Protein 1M1Q (pdb70)

Sequence (90 aa):
DQKLSDFHAAEESSGGGCESCHKDGTPSADDGAFEFAQCQSCHGKLSEMDAVVHKKPHDGNNLVCADCHAVHDDMMNNVVGGQKPTCESCHDDDGRTSSASVLKK

Nearest PDB structures (foldseek):
  1m1q-assembly1_A  TM=1.011E+00  e=1.622E-21  Shewanella oneidensis MR-1
  1m1p-assembly10_F  TM=9.908E-01  e=6.754E-19  Shewanella oneidensis
  1m1p-assembly2_B  TM=9.722E-01  e=3.609E-19  Shewanella oneidensis
  1m1p-assembly10_E  TM=9.825E-01  e=4.565E-19  Shewanella oneidensis
  1m1p-assembly13_C  TM=9.926E-01  e=6.548E-18  Shewanella oneidensis

Secondary structure (DSSP, 8-state):
--BHHHHHHTTT-GGGTSGGG---SSSHHHHHHHHHHH--GGGS-TTTGGGTTT--GGGT--TTTSBTTPPP-STTT-SS---HHHHHT-

Structure (mmCIF, N/CA/C/O backbone):
data_1M1Q
#
_entry.id   1M1Q
#
_cell.length_a   32.865
_cell.length_b   48.139
_cell.length_c   58.340
_cell.angle_alpha   90.00
_cell.angle_beta   90.00
_cell.angle_gamma   90.00
#
_symmetry.space_group_name_H-M   'P 21 21 21'
#
loop_
_entity.id
_entity.type
_entity.pdbx_description
1 polymer 'small tetraheme cytochrome c'
2 non-polymer 'SULFATE ION'
3 non-polymer 'HEME C'
4 water water
#
loop_
_atom_site.group_PDB
_atom_site.id
_atom_site.type_symbol
_atom_site.label_atom_id
_atom_site.label_alt_id
_atom_site.label_comp_id
_atom_site.label_asym_id
_atom_site.label_entity_id
_atom_site.label_seq_id
_atom_site.pdbx_PDB_ins_code
_atom_site.Cartn_x
_atom_site.Cartn_y
_atom_site.Cartn_z
_atom_site.occupancy
_atom_site.B_iso_or_equiv
_atom_site.auth_seq_id
_atom_site.auth_comp_id
_atom_site.auth_asym_id
_atom_site.auth_atom_id
_atom_site.pdbx_PDB_model_num
ATOM 1 N N . ASP A 1 2 ? -12.966 29.296 9.563 0.52 23.42 2 ASP A N 1
ATOM 2 C CA . ASP A 1 2 ? -12.051 28.160 9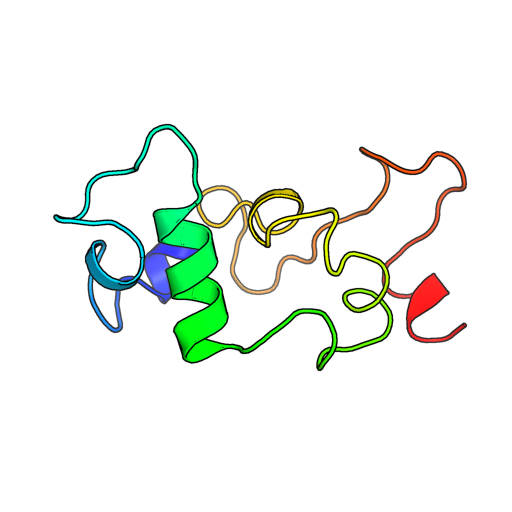.571 0.52 21.49 2 ASP A CA 1
ATOM 3 C C . ASP A 1 2 ? -11.442 27.520 8.302 0.52 18.25 2 ASP A C 1
ATOM 4 O O . ASP A 1 2 ? -12.163 27.570 7.323 0.52 19.64 2 ASP A O 1
ATOM 5 N N . GLN A 1 3 ? -10.255 27.014 8.312 1.00 18.64 3 GLN A N 1
ATOM 6 C CA . GLN A 1 3 ? -9.561 26.351 7.195 1.00 16.62 3 GLN A CA 1
ATOM 7 C C . GLN A 1 3 ? -8.886 25.135 7.682 1.00 16.48 3 GLN A C 1
ATOM 8 O O . GLN A 1 3 ? -8.160 25.175 8.733 1.00 16.74 3 GLN A O 1
ATOM 14 N N . LYS A 1 4 ? -9.039 24.010 6.913 1.00 12.80 4 LYS A N 1
ATOM 15 C CA . LYS A 1 4 ? -8.310 22.875 7.401 1.00 11.63 4 LYS A CA 1
ATOM 16 C C . LYS A 1 4 ? -6.802 23.088 7.142 1.00 10.13 4 LYS A C 1
ATOM 17 O O . LYS A 1 4 ? -6.356 23.745 6.165 1.00 10.77 4 LYS A O 1
ATOM 23 N N . LEU A 1 5 ? -6.003 22.456 7.954 1.00 10.33 5 LEU A N 1
ATOM 24 C CA A LEU A 1 5 ? -4.567 22.551 7.794 0.65 7.70 5 LEU A CA 1
ATOM 25 C C A LEU A 1 5 ? -4.105 22.036 6.461 0.65 6.59 5 LEU A C 1
ATOM 26 O O A LEU A 1 5 ? -3.164 22.605 5.868 0.65 6.46 5 LEU A O 1
ATOM 35 N N A SER A 1 6 ? -4.740 21.008 5.952 1.00 9.22 6 SER A N 1
ATOM 36 C CA . SER A 1 6 ? -4.392 20.463 4.595 1.00 8.90 6 SER A CA 1
ATOM 37 C C . SER A 1 6 ? -4.608 21.526 3.526 1.00 8.87 6 SER A C 1
ATOM 38 O O . SER A 1 6 ? -3.790 21.752 2.614 1.00 9.67 6 SER A O 1
ATOM 43 N N . ASP A 1 7 ? -5.733 22.247 3.605 1.00 9.50 7 ASP A N 1
ATOM 44 C CA . ASP A 1 7 ? -6.083 23.275 2.628 1.00 10.08 7 ASP A CA 1
ATOM 45 C C . ASP A 1 7 ? -5.124 24.439 2.717 1.00 10.14 7 ASP A C 1
ATOM 46 O O . ASP A 1 7 ? -4.740 24.972 1.653 1.00 10.69 7 ASP A O 1
ATOM 51 N N . PHE A 1 8 ? -4.720 24.849 3.913 1.00 9.55 8 PHE A N 1
ATOM 52 C CA . PHE A 1 8 ? -3.769 25.896 4.114 1.00 9.76 8 PHE A CA 1
ATOM 53 C C . PHE A 1 8 ? -2.467 25.566 3.383 1.00 9.17 8 PHE A C 1
ATOM 54 O O . PHE A 1 8 ? -1.903 26.389 2.621 1.00 10.09 8 PHE A O 1
ATOM 69 N N . HIS A 1 9 ? -1.955 24.358 3.575 1.00 8.90 9 HIS A N 1
ATOM 70 C CA . HIS A 1 9 ? -0.734 23.945 2.903 1.00 8.80 9 HIS A CA 1
ATOM 71 C C . HIS A 1 9 ? -0.895 23.856 1.372 1.00 9.70 9 HIS A C 1
ATOM 72 O O . HIS A 1 9 ? -0.023 24.228 0.638 1.00 10.84 9 HIS A O 1
ATOM 79 N N . ALA A 1 10 ? -2.049 23.331 0.954 1.00 9.68 10 ALA A N 1
ATOM 80 C CA A ALA A 1 10 ? -2.244 23.225 -0.491 0.63 10.73 10 ALA A CA 1
ATOM 81 C CA B ALA A 1 10 ? -2.357 23.020 -0.450 0.37 11.14 10 ALA A CA 1
ATOM 82 C C A ALA A 1 10 ? -2.243 24.564 -1.196 0.63 10.13 10 ALA A C 1
ATOM 83 C C B ALA A 1 10 ? -2.762 24.218 -1.288 0.37 10.03 10 ALA A C 1
ATOM 84 O O A ALA A 1 10 ? -1.954 24.574 -2.404 0.63 11.11 10 ALA A O 1
ATOM 85 O O B ALA A 1 10 ? -2.552 24.260 -2.517 0.37 10.25 10 ALA A O 1
ATOM 88 N N A GLU A 1 11 ? -2.571 25.642 -0.528 0.63 10.57 11 GLU A N 1
ATOM 89 N N B GLU A 1 11 ? -3.355 25.214 -0.655 0.37 9.28 11 GLU A N 1
ATOM 90 C CA A GLU A 1 11 ? -2.462 26.950 -1.206 0.63 11.72 11 GLU A CA 1
ATOM 91 C CA B GLU A 1 11 ? -3.568 26.445 -1.341 0.37 10.79 11 GLU A CA 1
ATOM 92 C C A GLU A 1 11 ? -0.983 27.284 -1.595 0.63 12.54 11 GLU A C 1
ATOM 93 C C B GLU A 1 11 ? -2.236 27.004 -1.944 0.37 11.40 11 GLU A C 1
ATOM 94 O O A GLU A 1 11 ? -0.794 28.113 -2.459 0.63 17.93 11 GLU A O 1
ATOM 95 O O B GLU A 1 11 ? -2.266 27.566 -3.049 0.37 14.47 11 GLU A O 1
ATOM 100 N N A SER A 1 12 ? -0.037 26.694 -0.893 0.63 11.53 12 SER A N 1
ATOM 101 N N B SER A 1 12 ? -1.099 26.780 -1.246 0.37 11.53 12 SER A N 1
ATOM 102 C CA A SER A 1 12 ? 1.361 26.966 -1.088 0.63 12.69 12 SER A CA 1
ATOM 103 C CA B SER A 1 12 ? 0.195 27.276 -1.665 0.37 11.48 12 SER A CA 1
ATOM 104 C C A SER A 1 12 ? 2.062 25.695 -1.500 0.63 12.55 12 SER A C 1
ATOM 105 C C B SER A 1 12 ? 0.985 26.309 -2.499 0.37 11.20 12 SER A C 1
ATOM 106 O O A SER A 1 12 ? 2.891 25.153 -0.707 0.63 16.39 12 SER A O 1
ATOM 107 O O B SER A 1 12 ? 1.667 26.740 -3.381 0.37 15.95 12 SER A O 1
ATOM 112 N N A GLY A 1 13 ? 1.802 25.212 -2.701 0.63 11.59 13 GLY A N 1
ATOM 113 N N B GLY A 1 13 ? 0.982 25.028 -2.273 0.37 10.91 13 GLY A N 1
ATOM 114 C CA A GLY A 1 13 ? 2.401 23.973 -3.194 0.63 14.50 13 GLY A CA 1
ATOM 115 C CA B GLY A 1 13 ? 1.928 24.230 -2.999 0.37 13.38 13 GLY A CA 1
ATOM 116 C C A GLY A 1 13 ? 1.359 22.921 -3.649 0.63 12.60 13 GLY A C 1
ATOM 117 C C B GLY A 1 13 ? 1.331 22.994 -3.631 0.37 12.85 13 GLY A C 1
ATOM 118 O O A GLY A 1 13 ? 1.797 21.883 -4.190 0.63 12.29 13 GLY A O 1
ATOM 119 O O B GLY A 1 13 ? 2.040 22.152 -4.152 0.37 12.45 13 GLY A O 1
ATOM 120 N N . GLY A 1 14 ? 0.022 23.058 -3.537 1.00 13.00 14 GLY A N 1
ATOM 121 C CA . GLY A 1 14 ? -0.877 22.059 -4.058 1.00 11.73 14 GLY A CA 1
ATOM 122 C C . GLY A 1 14 ? -0.965 20.854 -3.113 1.00 10.73 14 GLY A C 1
ATOM 123 O O . GLY A 1 14 ? -0.272 20.703 -2.137 1.00 10.03 14 GLY A O 1
ATOM 124 N N . CYS A 1 15 ? -1.847 19.917 -3.544 1.00 9.69 15 CYS A N 1
ATOM 125 C CA . CYS A 1 15 ? -1.894 18.652 -2.853 1.00 9.17 15 CYS A CA 1
ATOM 126 C C . CYS A 1 15 ? -0.554 17.929 -2.898 1.00 9.13 15 CYS A C 1
ATOM 127 O O . CYS A 1 15 ? -0.220 17.155 -2.009 1.00 9.16 15 CYS A O 1
ATOM 130 N N . GLU A 1 16 ? 0.200 18.185 -3.992 1.00 9.34 16 GLU A N 1
ATOM 131 C CA . GLU A 1 16 ? 1.526 17.579 -4.180 1.00 10.47 16 GLU A CA 1
ATOM 132 C C . GLU A 1 16 ? 2.573 18.132 -3.207 1.00 9.77 16 GLU A C 1
ATOM 133 O O . GLU A 1 16 ? 3.663 17.565 -3.174 1.00 11.44 16 GLU A O 1
ATOM 139 N N . SER A 1 17 ? 2.258 19.123 -2.415 1.00 9.40 17 SER A N 1
ATOM 140 C CA . SER A 1 17 ? 3.191 19.516 -1.375 1.00 9.75 17 SER A CA 1
ATOM 141 C C . SER A 1 17 ? 3.456 18.363 -0.394 1.00 8.76 17 SER A C 1
ATOM 142 O O . SER A 1 17 ? 4.530 18.272 0.172 1.00 9.03 17 SER A O 1
ATOM 147 N N . CYS A 1 18 ? 2.414 17.549 -0.159 1.00 7.99 18 CYS A N 1
ATOM 148 C CA . CYS A 1 18 ? 2.522 16.426 0.743 1.00 7.75 18 CYS A CA 1
ATOM 149 C C . CYS A 1 18 ? 2.365 15.062 0.127 1.00 7.71 18 CYS A C 1
ATOM 150 O O . CYS A 1 18 ? 2.827 14.094 0.680 1.00 8.56 18 CYS A O 1
ATOM 153 N N . HIS A 1 19 ? 1.615 14.965 -1.008 1.00 8.02 19 HIS A N 1
ATOM 154 C CA . HIS A 1 19 ? 1.262 13.694 -1.591 1.00 8.29 19 HIS A CA 1
ATOM 155 C C . HIS A 1 19 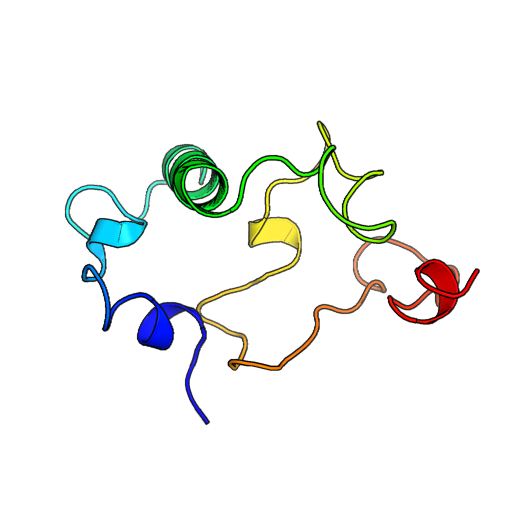? 1.830 13.527 -3.003 1.00 9.34 19 HIS A C 1
ATOM 156 O O . HIS A 1 19 ? 1.694 14.468 -3.839 1.00 10.54 19 HIS A O 1
ATOM 163 N N . LYS A 1 20 ? 2.443 12.360 -3.275 1.00 9.16 20 LYS A N 1
ATOM 164 C CA . LYS A 1 20 ? 2.932 12.084 -4.624 1.00 10.51 20 LYS A CA 1
ATOM 165 C C . LYS A 1 20 ? 1.775 12.167 -5.607 1.00 10.16 20 LYS A C 1
ATOM 166 O O . LYS A 1 20 ? 0.780 11.509 -5.450 1.00 10.58 20 LYS A O 1
ATOM 177 N N . ASP A 1 21 ? 1.924 12.995 -6.661 1.00 13.10 21 ASP A N 1
ATOM 178 C CA . ASP A 1 21 ? 0.819 13.140 -7.659 1.00 14.05 21 ASP A CA 1
ATOM 179 C C . ASP A 1 21 ? -0.421 13.602 -7.021 1.00 13.20 21 ASP A C 1
ATOM 180 O O . ASP A 1 21 ? -1.532 13.330 -7.604 1.00 16.42 21 ASP A O 1
ATOM 185 N N . GLY A 1 22 ? -0.380 14.241 -5.863 1.00 11.19 22 GLY A N 1
ATOM 186 C CA . GLY A 1 22 ? -1.597 14.672 -5.161 1.00 10.20 22 GLY A CA 1
ATOM 187 C C . GLY A 1 22 ? -2.442 13.580 -4.618 1.00 9.39 22 GLY A C 1
ATOM 188 O O . GLY A 1 22 ? -3.577 13.823 -4.231 1.00 11.87 22 GLY A O 1
ATOM 189 N N . THR A 1 23 ? -1.943 12.351 -4.534 1.00 9.29 23 THR A N 1
ATOM 190 C CA . THR A 1 23 ? -2.665 11.200 -4.179 1.00 9.64 23 THR A CA 1
ATOM 191 C C . THR A 1 23 ? -2.069 10.560 -2.922 1.00 9.67 23 THR A C 1
ATOM 192 O O . THR A 1 23 ? -0.837 10.387 -2.867 1.00 10.06 23 THR A O 1
ATOM 196 N N . PRO A 1 24 ? -2.878 10.186 -1.914 1.00 8.79 24 PRO A N 1
ATOM 197 C CA . PRO A 1 24 ? -2.291 9.657 -0.688 1.00 9.00 24 PRO A CA 1
ATOM 198 C C . PRO A 1 24 ? -1.666 8.343 -0.877 1.00 8.78 24 PRO A C 1
ATOM 199 O O . PRO A 1 24 ? -2.158 7.476 -1.604 1.00 10.39 24 PRO A O 1
ATOM 203 N N . SER A 1 25 ? -0.563 8.072 -0.126 1.00 9.11 25 SER A N 1
ATOM 204 C CA . SER A 1 25 ? 0.028 6.813 -0.008 1.00 9.44 25 SER A CA 1
ATOM 205 C C . SER A 1 25 ? -0.774 5.948 0.974 1.00 9.83 25 SER A C 1
ATOM 206 O O . SER A 1 25 ? -1.544 6.450 1.769 1.00 12.56 25 SER A O 1
ATOM 209 N N . ALA 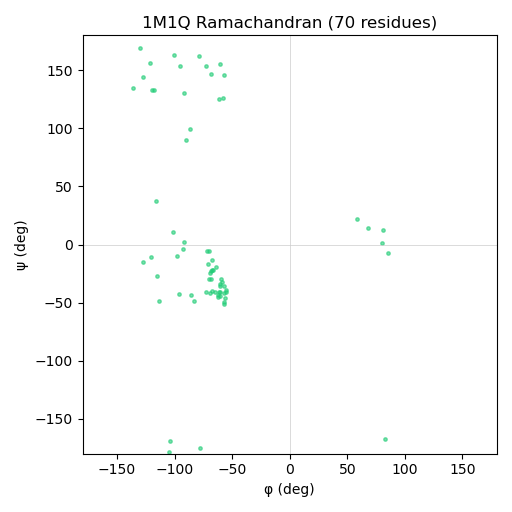A 1 26 ? -0.555 4.633 0.915 1.00 10.76 26 ALA A N 1
ATOM 210 C CA . ALA A 1 26 ? -1.127 3.749 1.853 1.00 12.34 26 ALA A CA 1
ATOM 211 C C . ALA A 1 26 ? -0.508 3.825 3.214 1.00 12.28 26 ALA A C 1
ATOM 212 O O . ALA A 1 26 ? -1.222 3.739 4.188 1.00 19.27 26 ALA A O 1
ATOM 214 N N . ASP A 1 27 ? 0.799 3.947 3.278 1.00 12.35 27 ASP A N 1
ATOM 215 C CA A ASP A 1 27 ? 1.720 3.769 4.433 0.54 11.57 27 ASP A CA 1
ATOM 216 C CA B ASP A 1 27 ? 1.148 3.890 4.705 0.46 11.89 27 ASP A CA 1
ATOM 217 C C . ASP A 1 27 ? 1.746 5.116 5.248 1.00 10.97 27 ASP A C 1
ATOM 218 O O . ASP A 1 27 ? 2.087 5.074 6.461 1.00 12.93 27 ASP A O 1
ATOM 227 N N . GLY A 1 28 ? 1.665 6.267 4.630 1.00 10.33 28 GLY A N 1
ATOM 228 C CA . GLY A 1 28 ? 1.924 7.546 5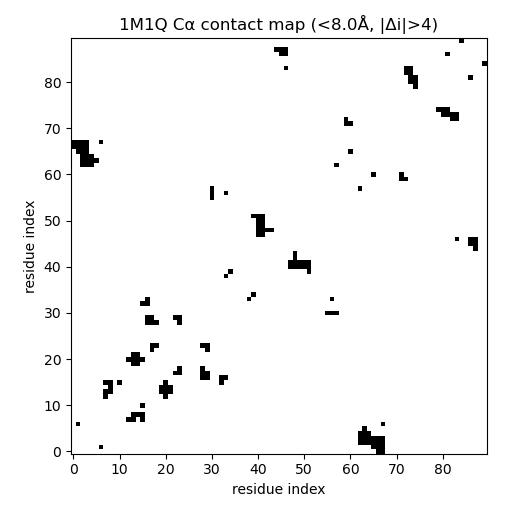.207 1.00 9.14 28 GLY A CA 1
ATOM 229 C C . GLY A 1 28 ? 3.404 7.919 5.316 1.00 7.99 28 GLY A C 1
ATOM 230 O O . GLY A 1 28 ? 3.717 9.034 5.797 1.00 8.48 28 GLY A O 1
ATOM 231 N N . ALA A 1 29 ? 4.311 7.078 4.870 1.00 8.73 29 ALA A N 1
ATOM 232 C CA . ALA A 1 29 ? 5.747 7.393 4.988 1.00 8.60 29 ALA A CA 1
ATOM 233 C C . ALA A 1 29 ? 6.148 8.520 4.101 1.00 7.93 29 ALA A C 1
ATOM 234 O O . ALA A 1 29 ? 6.919 9.415 4.487 1.00 8.24 29 ALA A O 1
ATOM 236 N N . PHE A 1 30 ? 5.636 8.551 2.855 1.00 8.11 30 PHE A N 1
ATOM 237 C CA . PHE A 1 30 ? 5.955 9.617 1.921 1.00 7.52 30 PHE A CA 1
ATOM 238 C C . PHE A 1 30 ? 5.574 10.961 2.565 1.00 7.61 30 PHE A C 1
ATOM 239 O O . PHE A 1 30 ? 6.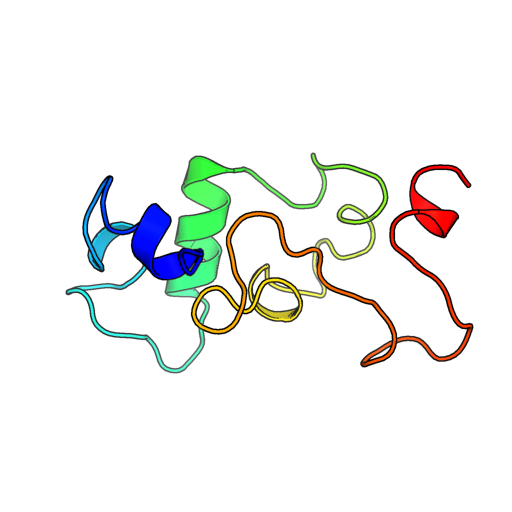333 11.943 2.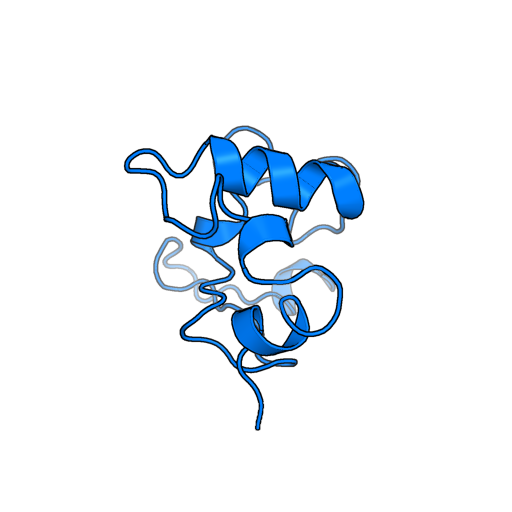544 1.00 7.39 30 PHE A O 1
ATOM 247 N N . GLU A 1 31 ? 4.343 11.035 3.061 1.00 7.40 31 GLU A N 1
ATOM 248 C CA . GLU A 1 31 ? 3.811 12.257 3.645 1.00 7.28 31 GLU A CA 1
ATOM 249 C C . GLU A 1 31 ? 4.629 12.666 4.868 1.00 6.97 31 GLU A C 1
ATOM 250 O O . GLU A 1 31 ? 4.930 13.868 5.001 1.00 7.36 31 GLU A O 1
ATOM 256 N N . PHE A 1 32 ? 4.994 11.726 5.751 1.00 7.05 32 PHE A N 1
ATOM 257 C CA . PHE A 1 32 ? 5.842 12.092 6.895 1.00 6.70 32 PHE A CA 1
ATOM 258 C C . PHE A 1 32 ? 7.144 12.718 6.462 1.00 6.83 32 PHE A C 1
ATOM 259 O O . PHE A 1 32 ? 7.628 13.695 7.064 1.00 7.25 32 PHE A O 1
ATOM 267 N N . ALA A 1 33 ? 7.756 12.142 5.413 1.00 6.94 33 ALA A N 1
ATOM 268 C CA . ALA A 1 33 ? 8.982 12.695 4.872 1.00 7.42 33 ALA A CA 1
ATOM 269 C C . ALA A 1 33 ? 8.754 14.102 4.373 1.00 6.86 33 ALA A C 1
ATOM 270 O O . ALA A 1 33 ? 9.602 14.986 4.552 1.00 7.64 33 ALA A O 1
ATOM 272 N N . GLN A 1 34 ? 7.626 14.377 3.702 1.00 7.33 34 GLN A N 1
ATOM 273 C CA . GLN A 1 34 ? 7.336 15.708 3.274 1.00 7.19 34 GLN A CA 1
ATOM 274 C C . GLN A 1 34 ? 7.188 16.672 4.482 1.00 6.85 34 GLN A C 1
ATOM 275 O O . GLN A 1 34 ? 7.729 17.770 4.452 1.00 7.45 34 GLN A O 1
ATOM 281 N N . CYS A 1 35 ? 6.454 16.284 5.537 1.00 6.79 35 CYS A N 1
ATOM 282 C CA . CYS A 1 35 ? 6.331 17.196 6.646 1.00 6.87 35 CYS A CA 1
ATOM 283 C C . CYS A 1 35 ? 7.740 17.589 7.172 1.00 6.98 35 CYS A C 1
ATOM 284 O O . CYS A 1 35 ? 7.982 18.744 7.483 1.00 7.54 35 CYS A O 1
ATOM 287 N N . GLN A 1 36 ? 8.598 16.583 7.326 1.00 7.26 36 GLN A N 1
ATOM 288 C CA . GLN A 1 36 ? 9.913 16.822 7.891 1.00 7.86 36 GLN A CA 1
ATOM 289 C C . GLN A 1 36 ? 10.799 17.646 6.955 1.00 7.96 36 GLN A C 1
ATOM 290 O O . GLN A 1 36 ? 11.669 18.393 7.378 1.00 8.47 36 GLN A O 1
ATOM 296 N N . SER A 1 37 ? 10.572 17.504 5.632 1.00 7.89 37 SER A N 1
ATOM 297 C CA . SER A 1 37 ? 11.386 18.247 4.687 1.00 8.33 37 SER A CA 1
ATOM 298 C C . SER A 1 37 ? 11.304 19.706 4.882 1.00 8.62 37 SER A C 1
ATOM 299 O O . SER A 1 37 ? 12.291 20.437 4.657 1.00 11.17 37 SER A O 1
ATOM 304 N N . CYS A 1 38 ? 10.147 20.222 5.330 1.00 8.09 38 CYS A N 1
ATOM 305 C CA . CYS A 1 38 ? 9.951 21.643 5.609 1.00 7.93 38 CYS A CA 1
ATOM 306 C C . CYS A 1 38 ? 10.150 21.973 7.079 1.00 8.42 38 CYS A C 1
ATOM 307 O O . CYS A 1 38 ? 10.705 23.007 7.406 1.00 13.00 38 CYS A O 1
ATOM 310 N N . HIS A 1 39 ? 9.628 21.153 7.987 1.00 7.58 39 HIS A N 1
ATOM 311 C CA . HIS A 1 39 ? 9.569 21.512 9.395 1.00 8.32 39 HIS A CA 1
ATOM 312 C C . HIS A 1 39 ? 10.723 20.913 10.217 1.00 8.81 39 HIS A C 1
ATOM 313 O O . HIS A 1 39 ? 10.834 21.355 11.411 1.00 10.87 39 HIS A O 1
ATOM 320 N N . GLY A 1 40 ? 11.493 20.038 9.709 1.00 9.24 40 GLY A N 1
ATOM 321 C CA . GLY A 1 40 ? 12.504 19.351 10.456 1.00 10.58 40 GLY A CA 1
ATOM 322 C C . GLY A 1 40 ? 11.993 18.159 11.250 1.00 9.41 40 GLY A C 1
ATOM 323 O O . GLY A 1 40 ? 10.863 17.702 11.065 1.00 9.51 40 GLY A O 1
ATOM 324 N N . LYS A 1 41 ? 12.844 17.670 12.154 1.00 10.06 41 LYS A N 1
ATOM 325 C CA . LYS A 1 41 ? 12.637 16.461 12.903 1.00 11.37 41 LYS A CA 1
ATOM 326 C C . LYS A 1 41 ? 12.039 16.726 14.232 1.00 9.18 41 LYS A C 1
ATOM 327 O O . LYS A 1 41 ? 12.276 17.760 14.882 1.00 10.43 41 LYS A O 1
ATOM 330 N N . LEU A 1 42 ? 11.339 15.741 14.755 1.00 9.06 42 LEU A N 1
ATOM 331 C CA . LEU A 1 42 ? 10.728 15.795 16.121 1.00 9.98 42 LEU A CA 1
ATOM 332 C C . LEU A 1 42 ? 11.775 16.105 17.165 1.00 9.97 42 LEU A C 1
ATOM 333 O O . LEU A 1 42 ? 11.484 16.827 18.131 1.00 10.63 42 LEU A O 1
ATOM 338 N N . SER A 1 43 ? 12.957 15.568 17.052 1.00 10.29 43 SER A N 1
ATOM 339 C CA . SER A 1 43 ? 13.990 15.719 18.036 1.00 11.67 43 SER A CA 1
ATOM 340 C C . SER A 1 43 ? 14.465 17.188 18.180 1.00 12.66 43 SER A C 1
ATOM 341 O O . SER A 1 43 ? 15.086 17.535 19.159 1.00 14.67 43 SER A O 1
ATOM 344 N N . GLU A 1 44 ? 14.197 18.013 17.175 1.00 11.27 44 GLU A N 1
ATOM 345 C CA . GLU A 1 44 ? 14.572 19.407 17.171 1.00 12.97 44 GLU A CA 1
ATOM 346 C C . GLU A 1 44 ? 13.402 20.314 17.504 1.00 10.82 44 GLU A C 1
ATOM 347 O O . GLU A 1 44 ? 13.531 21.559 17.427 1.00 14.22 44 GLU A O 1
ATOM 350 N N . MET A 1 45 ? 12.306 19.740 17.955 1.00 10.46 45 MET A N 1
ATOM 351 C CA . MET A 1 45 ? 11.097 20.505 18.316 1.00 9.34 45 MET A CA 1
ATOM 352 C C . MET A 1 45 ? 10.922 20.635 19.794 1.00 9.83 45 MET A C 1
ATOM 353 O O . MET A 1 45 ? 11.860 20.282 20.567 1.00 11.18 45 MET A O 1
ATOM 358 N N . ASP A 1 46 ? 9.776 21.108 20.258 1.00 9.99 46 ASP A N 1
ATOM 359 C CA . ASP A 1 46 ? 9.563 21.372 21.695 1.00 9.66 46 ASP A CA 1
ATOM 360 C C . ASP A 1 46 ? 9.292 20.125 22.473 1.00 9.18 46 ASP A C 1
ATOM 361 O O . ASP A 1 46 ? 9.314 19.007 21.961 1.00 9.52 46 ASP A O 1
ATOM 366 N N . ALA A 1 47 ? 8.985 20.313 23.756 1.00 9.09 47 ALA A N 1
ATOM 367 C CA . ALA A 1 47 ? 8.863 19.167 24.681 1.00 9.25 47 ALA A CA 1
ATOM 368 C C . ALA A 1 47 ? 7.648 18.276 24.377 1.00 8.77 47 ALA A C 1
ATOM 369 O O . ALA A 1 47 ? 7.598 17.116 24.807 1.00 9.25 47 ALA A O 1
ATOM 371 N N . VAL A 1 48 ? 6.630 18.794 23.716 1.00 8.49 48 VAL A N 1
ATOM 372 C CA A VAL A 1 48 ? 5.496 17.945 23.252 0.79 8.09 48 VAL A CA 1
ATOM 373 C CA B VAL A 1 48 ? 5.521 17.942 23.268 0.21 8.26 48 VAL A CA 1
ATOM 374 C C . VAL A 1 48 ? 5.997 16.980 22.184 1.00 7.98 48 VAL A C 1
ATOM 375 O O . VAL A 1 48 ? 5.542 15.842 22.080 1.00 8.68 48 VAL A O 1
ATOM 382 N N . HIS A 1 49 ? 6.879 17.480 21.305 1.00 7.72 49 HIS A N 1
ATOM 383 C CA . HIS A 1 49 ? 7.316 16.744 20.131 1.00 7.77 49 HIS A CA 1
ATOM 384 C C . HIS A 1 49 ? 8.423 15.775 20.384 1.00 8.56 49 HIS A C 1
ATOM 385 O O . HIS A 1 49 ? 8.376 14.619 19.962 1.00 8.82 49 HIS A O 1
ATOM 392 N N . LYS A 1 50 ? 9.467 16.235 21.077 1.00 9.34 50 LYS A N 1
ATOM 393 C CA A LYS A 1 50 ? 10.690 15.473 21.276 0.64 10.15 50 LYS A CA 1
ATOM 394 C CA B LYS A 1 50 ? 10.672 15.487 21.315 0.36 9.97 50 LYS A CA 1
ATOM 395 C C . LYS A 1 50 ? 10.493 14.028 21.692 1.00 9.47 50 LYS A C 1
ATOM 396 O O . LYS A 1 50 ? 11.152 13.149 21.130 1.00 10.58 50 LYS A O 1
ATOM 407 N N . PRO A 1 51 ? 9.680 13.690 22.710 1.00 9.34 51 PRO A N 1
ATOM 408 C CA . PRO A 1 51 ? 9.666 12.270 23.169 1.00 9.57 51 PRO A CA 1
ATOM 409 C C . PRO A 1 51 ? 8.992 11.325 22.206 1.00 9.96 51 PRO A C 1
ATOM 410 O O . PRO A 1 51 ? 9.020 10.130 22.392 1.00 11.55 51 PRO A O 1
ATOM 414 N N . HIS A 1 52 ? 8.387 11.881 21.119 1.00 8.58 52 HIS A N 1
ATOM 415 C CA . HIS A 1 52 ? 7.768 11.148 20.104 1.00 9.21 52 HIS A CA 1
ATOM 416 C C . HIS A 1 52 ? 8.704 10.815 18.912 1.00 8.84 52 HIS A C 1
ATOM 417 O O . HIS A 1 52 ? 8.322 10.047 18.014 1.00 10.01 52 HIS A O 1
ATOM 424 N N . ASP A 1 53 ? 9.911 11.314 18.970 1.00 9.70 53 ASP A N 1
ATOM 425 C CA . ASP A 1 53 ? 10.898 11.058 17.934 1.00 10.28 53 ASP A CA 1
ATOM 426 C C . ASP A 1 53 ? 11.156 9.589 17.886 1.00 11.78 53 ASP A C 1
ATOM 427 O O . ASP A 1 53 ? 11.466 8.958 18.890 1.00 14.17 53 ASP A O 1
ATOM 436 N N . GLY A 1 54 ? 10.997 8.979 16.700 1.00 12.79 54 GLY A N 1
ATOM 437 C CA . GLY A 1 54 ? 11.200 7.569 16.525 1.00 14.59 54 GLY A CA 1
ATOM 438 C C . GLY A 1 54 ? 10.003 6.706 16.846 1.00 14.91 54 GLY A C 1
ATOM 439 O O . GLY A 1 54 ? 10.128 5.467 16.674 1.00 20.46 54 GLY A O 1
ATOM 440 N N . ASN A 1 55 ? 8.933 7.194 17.386 1.00 11.47 55 ASN A N 1
ATOM 441 C CA A ASN A 1 55 ? 7.784 6.401 17.678 0.76 11.19 55 ASN A CA 1
ATOM 442 C CA B ASN A 1 55 ? 7.755 6.449 17.739 0.23 11.09 55 ASN A CA 1
ATOM 443 C C . ASN A 1 55 ? 6.501 6.909 16.979 1.00 11.99 55 ASN A C 1
ATOM 444 O O . ASN A 1 55 ? 5.650 6.099 16.778 1.00 18.30 55 ASN A O 1
ATOM 453 N N . LEU A 1 56 ? 6.365 8.161 16.679 1.00 9.38 56 LEU A N 1
ATOM 454 C CA . LEU A 1 56 ? 5.198 8.666 15.970 1.00 7.97 56 LEU A CA 1
ATOM 455 C C . LEU A 1 56 ? 5.624 9.347 14.679 1.00 8.00 56 LEU A C 1
ATOM 456 O O . LEU A 1 56 ? 6.738 9.891 14.556 1.00 9.55 56 LEU A O 1
ATOM 461 N N . VAL A 1 57 ? 4.717 9.428 13.718 1.00 7.54 57 VAL A N 1
ATOM 462 C CA . VAL A 1 57 ? 4.798 10.324 12.638 1.00 7.57 57 VAL A CA 1
ATOM 463 C C . VAL A 1 57 ? 3.897 11.529 12.911 1.00 7.33 57 VAL A C 1
ATOM 464 O O . VAL A 1 57 ? 3.036 11.508 13.790 1.00 7.41 57 VAL A O 1
ATOM 468 N N . CYS A 1 58 ? 4.102 12.625 12.184 1.00 7.09 58 CYS A N 1
ATOM 469 C CA . CYS A 1 58 ? 3.353 13.850 12.492 1.00 7.07 58 CYS A CA 1
ATOM 470 C C . CYS A 1 58 ? 1.863 13.615 12.469 1.00 7.22 58 CYS A C 1
ATOM 471 O O . CYS A 1 58 ? 1.117 14.156 13.326 1.00 7.73 58 CYS A O 1
ATOM 474 N N . ALA A 1 59 ? 1.390 12.843 11.508 1.00 7.50 59 ALA A N 1
ATOM 475 C CA . ALA A 1 59 ? -0.010 12.619 11.290 1.00 8.20 59 ALA A CA 1
ATOM 476 C C . ALA A 1 59 ? -0.664 11.835 12.421 1.00 8.15 59 ALA A C 1
ATOM 477 O O . ALA A 1 59 ? -1.907 11.778 12.505 1.00 9.34 59 ALA A O 1
ATOM 479 N N . ASP A 1 60 ? 0.127 11.220 13.325 1.00 7.70 60 ASP A N 1
ATOM 480 C CA . ASP A 1 60 ? -0.476 10.529 14.465 1.00 8.03 60 ASP A CA 1
ATOM 481 C C . ASP A 1 60 ? -1.132 11.490 15.431 1.00 8.34 60 ASP A C 1
ATOM 482 O O . ASP A 1 60 ? -1.984 11.085 16.220 1.00 9.87 60 ASP A O 1
ATOM 487 N N . CYS A 1 61 ? -0.724 12.754 15.400 1.00 7.68 61 CYS A N 1
ATOM 488 C CA . CYS A 1 61 ? -1.334 13.833 16.179 1.00 7.38 61 CYS A CA 1
ATOM 489 C C . CYS A 1 61 ? -2.022 14.868 15.307 1.00 7.82 61 CYS A C 1
ATOM 490 O O . CYS A 1 61 ? -3.164 15.268 15.610 1.00 8.40 61 CYS A O 1
ATOM 493 N N . HIS A 1 62 ? -1.350 15.360 14.265 1.00 7.74 62 HIS A N 1
ATOM 494 C CA . HIS A 1 62 ? -1.898 16.382 13.383 1.00 7.56 62 HIS A CA 1
ATOM 495 C C . HIS A 1 62 ? -2.694 15.672 12.297 1.00 8.52 62 HIS A C 1
ATOM 496 O O . HIS A 1 62 ? -2.123 15.173 11.338 1.00 10.72 62 HIS A O 1
ATOM 503 N N . ALA A 1 63 ? -4.022 15.632 12.466 1.00 9.51 63 ALA A N 1
ATOM 504 C CA . ALA A 1 63 ? -4.922 15.079 11.426 1.00 11.02 63 ALA A CA 1
ATOM 505 C C . ALA A 1 63 ? -5.264 16.260 10.551 1.00 9.85 63 ALA A C 1
ATOM 506 O O . ALA A 1 63 ? -6.163 17.039 10.770 1.00 10.74 63 ALA A O 1
ATOM 508 N N . VAL A 1 64 ? -4.378 16.456 9.485 1.00 10.21 64 VAL A N 1
ATOM 509 C CA . VAL A 1 64 ? -4.374 17.736 8.788 1.00 9.11 64 VAL A CA 1
ATOM 510 C C . VAL A 1 64 ? -5.609 17.972 7.992 1.00 9.77 64 VAL A C 1
ATOM 511 O O . VAL A 1 64 ? -5.931 19.147 7.760 1.00 10.81 64 VAL A O 1
ATOM 515 N N . HIS A 1 65 ? -6.325 16.917 7.570 1.00 10.06 65 HIS A N 1
ATOM 516 C CA . HIS A 1 65 ? -7.579 17.158 6.865 1.00 10.71 65 HIS A CA 1
ATOM 517 C C . HIS A 1 65 ? -8.761 17.456 7.754 1.00 12.75 65 HIS A C 1
ATOM 518 O O . HIS A 1 65 ? -9.766 17.969 7.312 1.00 14.43 65 HIS A O 1
ATOM 525 N N A ASP A 1 66 ? -8.676 16.865 9.032 0.82 11.34 66 ASP A N 1
ATOM 526 N N B ASP A 1 66 ? -8.517 17.785 9.054 0.18 9.92 66 ASP A N 1
ATOM 527 C CA A ASP A 1 66 ? -9.740 16.950 10.011 0.82 11.91 66 ASP A CA 1
ATOM 528 C CA B ASP A 1 66 ? -9.610 18.218 9.910 0.18 10.20 66 ASP A CA 1
ATOM 529 C C A ASP A 1 66 ? -9.624 18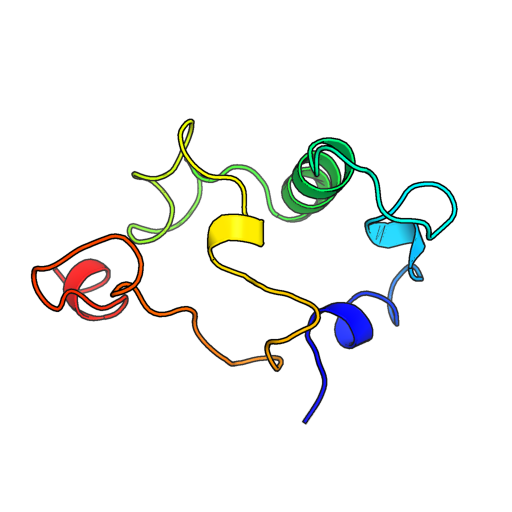.172 10.850 0.82 11.35 66 ASP A C 1
ATOM 530 C C B ASP A 1 66 ? -9.310 19.370 10.874 0.18 9.22 66 ASP A C 1
ATOM 531 O O A ASP A 1 66 ? -10.641 18.707 11.416 0.82 15.77 66 ASP A O 1
ATOM 532 O O B ASP A 1 66 ? -10.198 19.904 11.506 0.18 8.77 66 ASP A O 1
ATOM 537 N N A MET A 1 67 ? -8.412 18.684 11.087 0.82 8.94 67 MET A N 1
ATOM 538 N N B MET A 1 67 ? -8.074 19.816 11.003 0.18 7.75 67 MET A N 1
ATOM 539 C CA A MET A 1 67 ? -8.162 19.738 12.047 0.82 9.33 67 MET A CA 1
ATOM 540 C CA B MET A 1 67 ? -7.717 20.713 12.133 0.18 8.99 67 MET A CA 1
ATOM 541 C C A MET A 1 67 ? -7.992 21.073 11.409 0.82 9.56 67 MET A C 1
ATOM 542 C C B MET A 1 67 ? -7.283 21.996 11.418 0.18 10.13 67 MET A C 1
ATOM 543 O O A MET A 1 67 ? -7.365 21.228 10.315 0.82 11.22 67 MET A O 1
ATOM 544 O O B MET A 1 67 ? -6.660 22.172 10.368 0.18 10.47 67 MET A O 1
ATOM 552 N N A ASN A 1 68 ? -8.589 22.092 11.952 0.82 11.69 68 ASN A N 1
ATOM 553 N N B ASN A 1 68 ? -7.775 23.117 11.975 0.18 11.55 68 ASN A N 1
ATOM 554 C CA A ASN A 1 68 ? -8.427 23.492 11.561 0.82 10.97 68 ASN A CA 1
ATOM 555 C CA B ASN A 1 68 ? -7.463 24.493 11.686 0.18 10.99 68 ASN A CA 1
ATOM 556 C C A ASN A 1 68 ? -7.023 24.014 11.786 0.82 10.20 68 ASN A C 1
ATOM 557 C C B ASN A 1 68 ? -6.105 24.965 12.067 0.18 11.14 68 ASN A C 1
ATOM 558 O O A ASN A 1 68 ? -6.369 23.637 12.788 0.82 11.34 68 ASN A O 1
ATOM 559 O O B ASN A 1 68 ? -5.440 24.109 12.981 0.18 10.60 68 ASN A O 1
ATOM 565 N N A VAL A 1 69 ? -6.647 24.973 10.981 0.82 10.14 69 VAL A N 1
ATOM 566 N N B VAL A 1 69 ? -5.428 26.032 11.800 0.18 11.83 69 VAL A N 1
ATOM 567 C CA A VAL A 1 69 ? -5.496 25.797 11.428 0.82 11.19 69 VAL A CA 1
ATOM 568 C CA B VAL A 1 69 ? -4.170 26.417 12.425 0.18 10.78 69 VAL A CA 1
ATOM 569 C C A VAL A 1 69 ? -5.707 26.356 12.792 0.82 11.64 69 VAL A C 1
ATOM 570 C C B VAL A 1 69 ? -4.364 26.545 13.944 0.18 13.14 69 VAL A C 1
ATOM 571 O O A VAL A 1 69 ? -6.773 26.908 13.003 0.82 14.01 69 VAL A O 1
ATOM 572 O O B VAL A 1 69 ? -3.500 26.079 14.749 0.18 11.53 69 VAL A O 1
ATOM 579 N N A GLY A 1 70 ? -4.747 26.238 13.719 1.00 14.02 70 GLY A N 1
ATOM 580 N N B GLY A 1 70 ? -5.544 27.084 14.329 0.18 13.47 70 GLY A N 1
ATOM 581 C CA A GLY A 1 70 ? -4.855 26.696 15.026 1.00 17.10 70 GLY A CA 1
ATOM 582 C CA B GLY A 1 70 ? -5.712 27.094 15.795 0.18 15.16 70 GLY A CA 1
ATOM 583 C C A GLY A 1 70 ? -5.287 25.623 15.998 1.00 16.72 70 GLY A C 1
ATOM 584 C C B GLY A 1 70 ? -6.049 25.742 16.359 0.18 15.82 70 GLY A C 1
ATOM 585 O O A GLY A 1 70 ? -5.128 25.840 17.238 1.00 23.46 70 GLY A O 1
ATOM 586 O O B GLY A 1 70 ? -6.432 25.572 17.552 0.18 18.49 70 GLY A O 1
ATOM 587 N N . GLN A 1 71 ? -5.925 24.612 15.585 1.00 12.99 71 GLN A N 1
ATOM 588 C CA . GLN A 1 71 ? -6.414 23.546 16.472 1.00 11.67 71 GLN A CA 1
ATOM 589 C C . GLN A 1 71 ? -5.309 22.697 16.954 1.00 11.78 71 GLN A C 1
ATOM 590 O O . GLN A 1 71 ? -4.515 22.179 16.161 1.00 15.41 71 GLN A O 1
ATOM 596 N N . LYS A 1 72 ? -5.180 22.547 18.246 1.00 11.40 72 LYS A N 1
ATOM 597 C CA . LYS A 1 72 ? -4.067 21.798 18.878 1.00 10.98 72 LYS A CA 1
ATOM 598 C C . LYS A 1 72 ? -4.508 20.314 19.063 1.00 10.76 72 LYS A C 1
ATOM 599 O O . LYS A 1 72 ? -5.546 20.065 19.651 1.00 11.43 72 LYS A O 1
ATOM 605 N N . PRO A 1 73 ? -3.696 19.374 18.642 1.00 9.67 73 PRO A N 1
ATOM 606 C CA . PRO A 1 73 ? -3.933 17.991 19.039 1.00 9.21 73 PRO A CA 1
ATOM 607 C C . PRO A 1 73 ? -3.971 17.832 20.551 1.00 8.79 73 PRO A C 1
ATOM 608 O O . PRO A 1 73 ? -3.271 18.521 21.270 1.00 9.92 73 PRO A O 1
ATOM 612 N N . THR A 1 74 ? -4.818 16.914 21.019 1.00 9.14 74 THR A N 1
ATOM 613 C CA . THR A 1 74 ? -4.893 16.528 22.421 1.00 9.92 74 THR A CA 1
ATOM 614 C C . THR A 1 74 ? -4.248 15.191 22.580 1.00 8.99 74 THR A C 1
ATOM 615 O O . THR A 1 74 ? -3.747 14.542 21.660 1.00 9.57 74 THR A O 1
ATOM 619 N N . CYS A 1 75 ? -4.259 14.657 23.818 1.00 8.85 75 CYS A N 1
ATOM 620 C CA . CYS A 1 75 ? -3.375 13.616 24.210 1.00 8.31 75 CYS A CA 1
ATOM 621 C C . CYS A 1 75 ? -4.070 12.334 24.678 1.00 8.31 75 CYS A C 1
ATOM 622 O O . CYS A 1 75 ? -3.387 11.299 24.909 1.00 8.70 75 CYS A O 1
ATOM 625 N N . GLU A 1 76 ? -5.380 12.396 24.870 1.00 8.71 76 GLU A N 1
ATOM 626 C CA . GLU A 1 76 ? -6.069 11.315 25.552 1.00 10.42 76 GLU A CA 1
ATOM 627 C C . GLU A 1 76 ? -6.162 10.030 24.707 1.00 10.31 76 GLU A C 1
ATOM 628 O O . GLU A 1 76 ? -6.499 8.984 25.253 1.00 12.43 76 GLU A O 1
ATOM 634 N N . SER A 1 77 ? -5.945 10.127 23.379 1.00 10.15 77 SER A N 1
ATOM 635 C CA . SER A 1 77 ? -6.081 8.903 22.613 1.00 11.55 77 SER A CA 1
ATOM 636 C C . SER A 1 77 ? -4.968 7.864 22.974 1.00 9.62 77 SER A C 1
ATOM 637 O O . SER A 1 77 ? -5.124 6.677 22.696 1.00 11.02 77 SER A O 1
ATOM 640 N N . CYS A 1 78 ? -3.845 8.335 23.531 1.00 8.90 78 CYS A N 1
ATOM 641 C CA . CYS A 1 78 ? -2.657 7.471 23.743 1.00 8.89 78 CYS A CA 1
ATOM 642 C C . CYS A 1 78 ? -2.126 7.494 25.167 1.00 9.06 78 CYS A C 1
ATOM 643 O O . CYS A 1 78 ? -1.290 6.642 25.493 1.00 12.08 78 CYS A O 1
ATOM 646 N N . HIS A 1 79 ? -2.523 8.467 25.999 1.00 8.29 79 HIS A N 1
ATOM 647 C CA . HIS A 1 79 ? -2.050 8.570 27.337 1.00 8.85 79 HIS A CA 1
ATOM 648 C C . HIS A 1 79 ? -3.282 8.668 28.258 1.00 8.71 79 HIS A C 1
ATOM 649 O O . HIS A 1 79 ? -4.285 9.257 27.862 1.00 10.85 79 HIS A O 1
ATOM 656 N N . ASP A 1 80 ? -3.209 8.081 29.423 1.00 9.90 80 ASP A N 1
ATOM 657 C CA A ASP A 1 80 ? -4.406 7.941 30.309 0.56 11.20 80 ASP A CA 1
ATOM 658 C CA B ASP A 1 80 ? -4.330 7.994 30.335 0.44 11.05 80 ASP A CA 1
ATOM 659 C C . ASP A 1 80 ? -4.295 8.854 31.524 1.00 12.09 80 ASP A C 1
ATOM 660 O O . ASP A 1 80 ? -5.195 8.764 32.352 1.00 17.32 80 ASP A O 1
ATOM 669 N N . ASP A 1 81 ? -3.286 9.691 31.686 1.00 11.90 81 ASP A N 1
ATOM 670 C CA . ASP A 1 81 ? -3.110 10.535 32.889 1.00 13.30 81 ASP A CA 1
ATOM 671 C C . ASP A 1 81 ? -3.721 11.899 32.777 1.00 13.44 81 ASP A C 1
ATOM 672 O O . ASP A 1 81 ? -3.508 12.717 33.727 1.00 17.05 81 ASP A O 1
ATOM 681 N N . GLY A 1 82 ? -4.395 12.305 31.715 1.00 12.22 82 GLY A N 1
ATOM 682 C CA . GLY A 1 82 ? -4.976 13.615 31.563 1.00 13.17 82 GLY A CA 1
ATOM 683 C C . GLY A 1 82 ? -3.967 14.649 31.132 1.00 13.90 82 GLY A C 1
ATOM 684 O O . GLY A 1 82 ? -4.294 15.831 31.155 1.00 16.58 82 GLY A O 1
ATOM 685 N N . ARG A 1 83 ? -2.764 14.253 30.694 1.00 12.02 83 ARG A N 1
ATOM 686 C CA . ARG A 1 83 ? -1.793 15.256 30.282 1.00 12.59 83 ARG A CA 1
ATOM 687 C C . ARG A 1 83 ? -2.315 16.105 29.099 1.00 12.02 83 ARG A C 1
ATOM 688 O O . ARG A 1 83 ? -3.122 15.598 28.263 1.00 11.74 83 ARG A O 1
ATOM 696 N N . THR A 1 84 ? -1.836 17.276 28.944 1.00 13.71 84 THR A N 1
ATOM 697 C CA . THR A 1 84 ? -2.082 18.234 27.872 1.00 14.66 84 THR A CA 1
ATOM 698 C C . THR A 1 84 ? -0.759 18.721 27.353 1.00 12.77 84 THR A C 1
ATOM 699 O O . THR A 1 84 ? 0.309 18.575 27.978 1.00 11.46 84 THR A O 1
ATOM 703 N N . SER A 1 85 ? -0.872 19.404 26.252 1.00 12.93 85 SER A N 1
ATOM 704 C CA A SER A 1 85 ? 0.344 20.071 25.678 0.77 11.57 85 SER A CA 1
ATOM 705 C CA B SER A 1 85 ? 0.227 20.121 25.653 0.23 11.62 85 SER A CA 1
ATOM 706 C C . SER A 1 85 ? 0.740 21.075 26.693 1.00 12.36 85 SER A C 1
ATOM 707 O O . SER A 1 85 ? 1.990 21.173 26.970 1.00 12.38 85 SER A O 1
ATOM 712 N N . ALA A 1 86 ? -0.141 21.794 27.343 1.00 14.01 86 ALA A N 1
ATOM 713 C CA . ALA A 1 86 ? 0.253 22.759 28.334 1.00 15.52 86 ALA A CA 1
ATOM 714 C C . ALA A 1 86 ? 0.99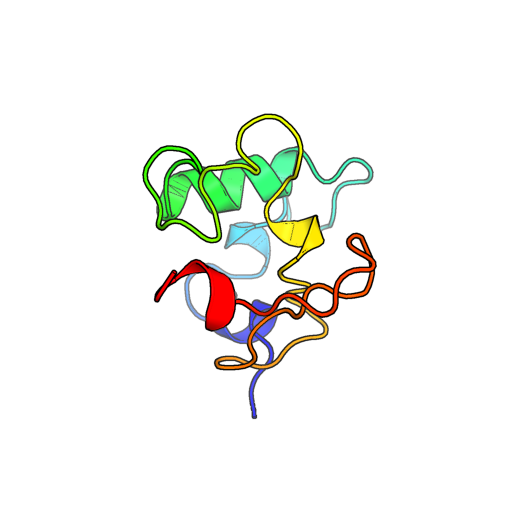8 22.169 29.534 1.00 14.10 86 ALA A C 1
ATOM 715 O O . ALA A 1 86 ? 1.948 22.733 30.098 1.00 15.34 86 ALA A O 1
ATOM 717 N N . SER A 1 87 ? 0.544 21.004 30.024 1.00 14.46 87 SER A N 1
ATOM 718 C CA . SER A 1 87 ? 1.084 20.439 31.225 1.00 15.05 87 SER A CA 1
ATOM 719 C C . SER A 1 87 ? 2.483 19.975 30.899 1.00 14.61 87 SER A C 1
ATOM 720 O O . SER A 1 87 ? 3.325 19.945 31.844 1.00 16.37 87 SER A O 1
ATOM 723 N N . VAL A 1 88 ? 2.746 19.585 29.680 1.00 12.73 88 VAL A N 1
ATOM 724 C CA . VAL A 1 88 ? 4.143 19.193 29.323 1.00 12.53 88 VAL A CA 1
ATOM 725 C C . VAL A 1 88 ? 4.975 20.369 28.927 1.00 13.98 88 VAL A C 1
ATOM 726 O O . VAL A 1 88 ? 6.180 20.476 29.286 1.00 16.40 88 VAL A O 1
ATOM 730 N N . LEU A 1 89 ? 4.536 21.357 28.104 1.00 13.09 89 LEU A N 1
ATOM 731 C CA . LEU A 1 89 ? 5.337 22.482 27.765 1.00 13.61 89 LEU A CA 1
ATOM 732 C C . LEU A 1 89 ? 5.843 23.318 28.936 1.00 15.07 89 LEU A C 1
ATOM 733 O O . LEU A 1 89 ? 6.885 23.890 29.024 1.00 18.92 89 LEU A O 1
ATOM 738 N N . LYS A 1 90 ? 4.958 23.404 29.938 1.00 14.31 90 LYS A N 1
ATOM 739 C CA . LYS A 1 90 ? 5.207 24.280 31.037 1.00 13.69 90 LYS A CA 1
ATOM 740 C C . LYS A 1 90 ? 5.336 23.353 32.252 1.00 12.86 90 LYS A C 1
ATOM 741 O O . LYS A 1 90 ? 5.063 23.737 33.330 1.00 15.70 90 LYS A O 1
ATOM 747 N N . LYS A 1 91 ? 5.937 22.208 32.091 1.00 16.40 91 LYS A N 1
ATOM 748 C CA . LYS A 1 91 ? 6.233 21.224 33.133 1.00 14.11 91 LYS A CA 1
ATOM 749 C C . LYS A 1 91 ? 7.119 21.876 34.194 1.00 14.91 91 LYS A C 1
ATOM 750 O O . LYS A 1 91 ? 8.086 22.520 33.746 1.00 18.15 91 LYS A O 1
#

CATH classification: 1.10.1130.10

Organism: Shewanella oneidensis (strain ATCC 700550 / JCM 31522 / CIP 106686 / LMG 19005 / NCIMB 14063 / MR-1) (NCBI:txid211586)

Radius of gyration: 13.85 Å; Cα contacts (8 Å, |Δi|>4): 112; chains: 1; bounding box: 27×24×41 Å

InterPro domains:
  IPR012286 Tetraheme cytochrome domain [PF14537] (33-105)
  IPR036280 Multiheme cytochrome superfamily [SSF48695] (35-108)

Solvent-accessible surface area: 6531 Å² total; per-residue (Å²): 124,81,71,34,17,69,113,62,34,101,94,43,24,74,108,39,37,31,130,122,29,84,98,48,112,136,28,64,82,26,47,56,52,38,52,83,109,119,31,54,16,60,110,53,69,41,39,50,115,88,40,69,81,93,47,53,28,70,89,52,59,39,54,120,86,31,51,71,70,85,148,29,100,27,129,98,100,62,152,97,63,92,68,25,68,61,44,78,187,219

B-factor: mean 16.06, std 10.74, range [6.46, 71.31]

Foldseek 3Di:
DDFQCCVQCVPPHCVLQDPVSDDDVPCPSNLVSVCVPVNFLCPDAQVRNVCGPPDGPCVFCVRRPADVPDGGADVVPDPPRDGPVNRRVD